Protein AF-0000000067841604 (afdb_homodimer)

pLDDT: mean 86.11, std 20.49, range [29.8, 98.75]

Sequence (144 aa):
MSRDAKDTVYCSIQMPIARGRELLELIAKLRASGAHPSLESVFKEAEGELEMSIEFVEQMLAGEGGLGRKPHMSRDAKDTVYCSIQMPIARGRELLELIAKLRASGAHPSLESVFKEAEGELEMSIEFVEQMLAGEGGLGRKPH

Organism: Pseudomonas putida (strain ATCC 47054 / DSM 6125 / CFBP 8728 / NCIMB 11950 / KT2440) (NCBI:txid160488)

Solvent-accessible surface area (backbone atoms only — not comparable to full-atom values): 8003 Å² total; per-residue (Å²): 131,76,82,56,77,61,41,45,20,49,38,73,46,77,37,50,45,73,50,41,54,51,51,42,54,50,44,50,50,51,52,73,64,56,80,49,68,87,44,42,66,58,38,53,51,47,43,53,36,36,52,53,28,44,52,52,25,50,50,53,54,42,52,67,56,52,69,68,57,72,73,122,131,74,81,56,76,59,42,45,20,50,37,74,46,77,37,48,45,74,51,41,54,53,50,44,53,51,43,52,50,51,50,73,64,54,81,49,68,86,44,41,67,57,40,52,51,46,44,54,36,36,53,54,29,45,51,52,28,50,49,52,53,41,51,68,55,53,70,69,57,72,73,122

Secondary structure (DSSP, 8-state):
----GGGEEEEEEEEEHHHHHHHHHHHHHHHHHTS-GGGHHHHHHHHHHHHHHHHHHHHHHHHHHHTT----/----GGGEEEEEEEEEHHHHHHHHHHHHHHHHHTS-GGGHHHHHHHHHHHHHHHHHHHHHHHHHHHTT----

Radius of gyration: 18.76 Å; Cα contacts (8 Å, |Δi|>4): 154; chains: 2; bounding box: 33×74×40 Å

Nearest PDB structures (foldseek):
  7uq2-assembly1_A  TM=8.889E-01  e=8.041E+00  Tequatrovirus
  7q21-assembly1_k  TM=4.569E-01  e=9.174E+00  Corynebacterium glutamicum ATCC 13032
  7uq2-assembly1_A  TM=8.889E-01  e=8.041E+00  Tequatrovirus
  7q21-assembly1_k  TM=4.573E-01  e=9.174E+00  Corynebacterium glutamicum ATCC 13032

Structure (mmCIF, N/CA/C/O backbone):
data_AF-0000000067841604-model_v1
#
loop_
_entity.id
_entity.type
_entity.pdbx_description
1 polymer 'Uncharacterized protein'
#
loop_
_atom_site.group_PDB
_atom_site.id
_atom_site.type_symbol
_atom_site.label_atom_id
_atom_site.label_alt_id
_atom_site.label_comp_id
_atom_site.label_asym_id
_atom_site.label_entity_id
_atom_site.label_seq_id
_atom_site.pdbx_PDB_ins_code
_atom_site.Cartn_x
_atom_site.Cartn_y
_atom_site.Cartn_z
_atom_site.occupancy
_atom_site.B_iso_or_equiv
_atom_site.auth_seq_id
_atom_site.auth_comp_id
_atom_site.auth_asym_id
_atom_site.auth_atom_id
_atom_site.pdbx_PDB_model_num
ATOM 1 N N . MET A 1 1 ? 11.789 -13.438 -17.656 1 30.64 1 MET A N 1
ATOM 2 C CA . MET A 1 1 ? 10.492 -13.789 -17.094 1 30.64 1 MET A CA 1
ATOM 3 C C . MET A 1 1 ? 9.516 -12.625 -17.219 1 30.64 1 MET A C 1
ATOM 5 O O . MET A 1 1 ? 9.719 -11.57 -16.594 1 30.64 1 MET A O 1
ATOM 9 N N . SER A 1 2 ? 8.945 -12.445 -18.266 1 36.28 2 SER A N 1
ATOM 10 C CA . SE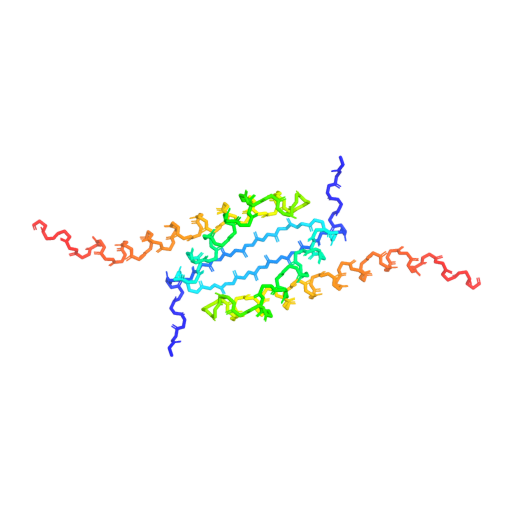R A 1 2 ? 8.031 -11.398 -18.703 1 36.28 2 SER A CA 1
ATOM 11 C C . SER A 1 2 ? 6.895 -11.203 -17.703 1 36.28 2 SER A C 1
ATOM 13 O O . SER A 1 2 ? 6.297 -12.172 -17.234 1 36.28 2 SER A O 1
ATOM 15 N N . ARG A 1 3 ? 7.004 -10.305 -16.719 1 47.38 3 ARG A N 1
ATOM 16 C CA . ARG A 1 3 ? 5.895 -10.062 -15.812 1 47.38 3 ARG A CA 1
ATOM 17 C C . ARG A 1 3 ? 4.555 -10.172 -16.531 1 47.38 3 ARG A C 1
ATOM 19 O O . ARG A 1 3 ? 4.258 -9.391 -17.438 1 47.38 3 ARG A O 1
ATOM 26 N N . ASP A 1 4 ? 4.117 -11.375 -16.828 1 58.06 4 ASP A N 1
ATOM 27 C CA . ASP A 1 4 ? 2.869 -11.57 -17.547 1 58.06 4 ASP A CA 1
ATOM 28 C C . ASP A 1 4 ? 1.723 -10.805 -16.891 1 58.06 4 ASP A C 1
ATOM 30 O O . ASP A 1 4 ? 1.502 -10.93 -15.688 1 58.06 4 ASP A O 1
ATOM 34 N N . ALA A 1 5 ? 1.331 -9.656 -17.5 1 62.84 5 ALA A N 1
ATOM 35 C CA . ALA A 1 5 ? 0.251 -8.742 -17.141 1 62.84 5 ALA A CA 1
ATOM 36 C C . ALA A 1 5 ? -0.947 -9.5 -16.578 1 62.84 5 ALA A C 1
ATOM 38 O O . ALA A 1 5 ? -1.743 -8.945 -15.82 1 62.84 5 ALA A O 1
ATOM 39 N N . LYS A 1 6 ? -0.893 -10.836 -16.781 1 78 6 LYS A N 1
ATOM 40 C CA . LYS A 1 6 ? -2.125 -11.547 -16.438 1 78 6 LYS A CA 1
ATOM 41 C C . LYS A 1 6 ? -2.191 -11.859 -14.953 1 78 6 LYS A C 1
ATOM 43 O O . LYS A 1 6 ? -3.279 -11.992 -14.391 1 78 6 LYS A O 1
ATOM 48 N N . ASP A 1 7 ? -1.037 -11.789 -14.266 1 91.06 7 ASP A N 1
ATOM 49 C CA . ASP A 1 7 ? -1.056 -12.148 -12.852 1 91.06 7 ASP A CA 1
ATOM 50 C C . ASP A 1 7 ? -0.677 -10.953 -11.984 1 91.06 7 ASP A C 1
ATOM 52 O O . ASP A 1 7 ? -0.214 -11.125 -10.852 1 91.06 7 ASP A O 1
ATOM 56 N N . THR A 1 8 ? -0.911 -9.828 -12.617 1 94.88 8 THR A N 1
ATOM 57 C CA . THR A 1 8 ? -0.467 -8.625 -11.922 1 94.88 8 THR A CA 1
ATOM 58 C C . THR A 1 8 ? -1.603 -8.031 -11.086 1 94.88 8 THR A C 1
ATOM 60 O O . THR A 1 8 ? -2.703 -7.816 -11.602 1 94.88 8 THR A O 1
ATOM 63 N N . VAL A 1 9 ? -1.257 -7.75 -9.828 1 96.44 9 VAL A N 1
ATOM 64 C CA . VAL A 1 9 ? -2.162 -7.098 -8.891 1 96.44 9 VAL A CA 1
ATOM 65 C C . VAL A 1 9 ? -1.757 -5.637 -8.703 1 96.44 9 VAL A C 1
ATOM 67 O O . VAL A 1 9 ? -0.57 -5.324 -8.586 1 96.44 9 VAL A O 1
ATOM 70 N N . TYR A 1 10 ? -2.777 -4.793 -8.734 1 95.5 10 TYR A N 1
ATOM 71 C CA . TYR A 1 10 ? -2.557 -3.361 -8.555 1 95.5 10 TYR A CA 1
ATOM 72 C C . TYR A 1 10 ? -3.189 -2.865 -7.262 1 95.5 10 TYR A C 1
ATOM 74 O O . TYR A 1 10 ? -4.281 -3.303 -6.891 1 95.5 10 TYR A O 1
ATOM 82 N N . CYS A 1 11 ? -2.455 -2.047 -6.555 1 97.19 11 CYS A N 1
ATOM 83 C CA . CYS A 1 11 ? -2.977 -1.366 -5.375 1 97.19 11 CYS A CA 1
ATOM 84 C C . CYS A 1 11 ? -2.688 0.129 -5.434 1 97.19 11 CYS A C 1
ATOM 86 O O . CYS A 1 11 ? -1.525 0.54 -5.461 1 97.19 11 CYS A O 1
ATOM 88 N N . SER A 1 12 ? -3.764 0.918 -5.551 1 96.75 12 SER A N 1
ATOM 89 C CA . SER A 1 12 ? -3.668 2.373 -5.578 1 96.75 12 SER A CA 1
ATOM 90 C C . SER A 1 12 ? -4.445 3 -4.426 1 96.75 12 SER A C 1
ATOM 92 O O . SER A 1 12 ? -5.66 2.828 -4.324 1 96.75 12 SER A O 1
ATOM 94 N N . ILE A 1 13 ? -3.699 3.713 -3.525 1 96.88 13 ILE A N 1
ATOM 95 C CA . ILE A 1 13 ? -4.355 4.336 -2.381 1 96.88 13 ILE A CA 1
ATOM 96 C C .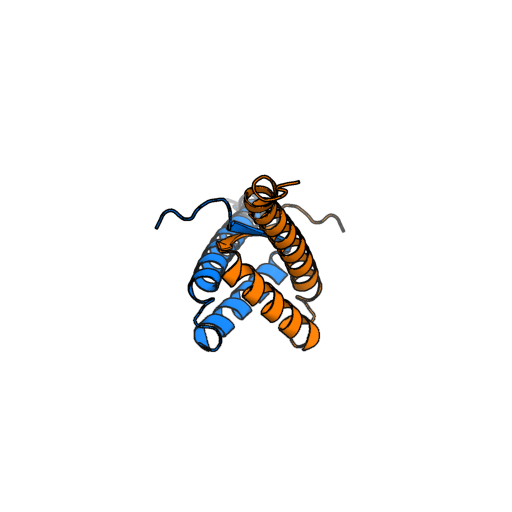 ILE A 1 13 ? -3.988 5.816 -2.322 1 96.88 13 ILE A C 1
ATOM 98 O O . ILE A 1 13 ? -2.938 6.223 -2.822 1 96.88 13 ILE A O 1
ATOM 102 N N . GLN A 1 14 ? -4.992 6.52 -1.831 1 95.44 14 GLN A N 1
ATOM 103 C CA . GLN A 1 14 ? -4.785 7.938 -1.564 1 95.44 14 GLN A CA 1
ATOM 104 C C . GLN A 1 14 ? -5.035 8.266 -0.094 1 95.44 14 GLN A C 1
ATOM 106 O O . GLN A 1 14 ? -5.934 7.695 0.529 1 95.44 14 GLN A O 1
ATOM 111 N N . MET A 1 15 ? -4.133 9.188 0.398 1 96.44 15 MET A N 1
ATOM 112 C CA . MET A 1 15 ? -4.25 9.531 1.812 1 96.44 15 MET A CA 1
ATOM 113 C C . MET A 1 15 ? -3.652 10.906 2.086 1 96.44 15 MET A C 1
ATOM 115 O O . MET A 1 15 ? -2.82 11.391 1.317 1 96.44 15 MET A O 1
ATOM 119 N N . PRO A 1 16 ? -4.195 11.57 3.209 1 95.5 16 PRO A N 1
ATOM 120 C CA . PRO A 1 16 ? -3.533 12.812 3.592 1 95.5 16 PRO A CA 1
ATOM 121 C C . PRO A 1 16 ? -2.051 12.625 3.904 1 95.5 16 PRO A C 1
ATOM 123 O O . PRO A 1 16 ? -1.632 11.531 4.285 1 95.5 16 PRO A O 1
ATOM 126 N N . ILE A 1 17 ? -1.251 13.688 3.789 1 96.69 17 ILE A N 1
ATOM 127 C CA . ILE A 1 17 ? 0.202 13.633 3.906 1 96.69 17 ILE A CA 1
ATOM 128 C C . ILE A 1 17 ? 0.588 13.117 5.293 1 96.69 17 ILE A C 1
ATOM 130 O O . ILE A 1 17 ? 1.583 12.406 5.441 1 96.69 17 ILE A O 1
ATOM 134 N N . ALA A 1 18 ? -0.171 13.438 6.328 1 95.69 18 ALA A N 1
ATOM 135 C CA . ALA A 1 18 ? 0.131 12.953 7.672 1 95.69 18 ALA A CA 1
ATOM 136 C C . ALA A 1 18 ? 0.092 11.43 7.727 1 95.69 18 ALA A C 1
ATOM 138 O O . ALA A 1 18 ? 0.983 10.797 8.305 1 95.69 18 ALA A O 1
ATOM 139 N N . ARG A 1 19 ? -0.852 10.875 7.105 1 97.44 19 ARG A N 1
ATOM 140 C CA . ARG A 1 19 ? -0.99 9.43 7.066 1 97.44 19 ARG A CA 1
ATOM 141 C C . ARG A 1 19 ? 0.064 8.797 6.16 1 97.44 19 ARG A C 1
ATOM 143 O O . ARG A 1 19 ? 0.55 7.699 6.434 1 97.44 19 ARG A O 1
ATOM 150 N N . GLY A 1 20 ? 0.346 9.469 5.047 1 98.25 20 GLY A N 1
ATOM 151 C CA . GLY A 1 20 ? 1.396 9 4.16 1 98.25 20 GLY A CA 1
ATOM 152 C C . GLY A 1 20 ? 2.742 8.867 4.844 1 98.25 20 GLY A C 1
ATOM 153 O O . GLY A 1 20 ? 3.455 7.879 4.645 1 98.25 20 GLY A O 1
ATOM 154 N N . ARG A 1 21 ? 3.047 9.844 5.711 1 98.12 21 ARG A N 1
ATOM 155 C CA . ARG A 1 21 ? 4.301 9.812 6.457 1 98.12 21 ARG A CA 1
ATOM 156 C C . ARG A 1 21 ? 4.324 8.641 7.438 1 98.12 21 ARG A C 1
ATOM 158 O O . ARG A 1 21 ? 5.348 7.969 7.586 1 98.12 21 ARG A O 1
ATOM 165 N N . GLU A 1 22 ? 3.279 8.461 8.086 1 98.25 22 GLU A N 1
ATOM 166 C CA . GLU A 1 22 ? 3.188 7.34 9.016 1 98.25 22 GLU A CA 1
ATOM 167 C C . GLU A 1 22 ? 3.32 6.004 8.289 1 98.25 22 GLU A C 1
ATOM 169 O O . GLU A 1 22 ? 4.016 5.102 8.766 1 98.25 22 GLU A O 1
ATOM 174 N N . LEU A 1 23 ? 2.588 5.867 7.176 1 98.62 23 LEU A N 1
ATOM 175 C CA . LEU A 1 23 ? 2.67 4.637 6.402 1 98.62 23 LEU A CA 1
ATOM 176 C C . LEU A 1 23 ? 4.098 4.383 5.926 1 98.62 23 LEU A C 1
ATOM 178 O O . LEU A 1 23 ? 4.574 3.248 5.953 1 98.62 23 LEU A O 1
ATOM 182 N N . LEU A 1 24 ? 4.773 5.418 5.48 1 98.75 24 LEU A N 1
ATOM 183 C CA . LEU A 1 24 ? 6.156 5.289 5.039 1 98.75 24 LEU A CA 1
ATOM 184 C C . LEU A 1 24 ? 7.035 4.73 6.156 1 98.75 24 LEU A C 1
ATOM 186 O O . LEU A 1 24 ? 7.844 3.828 5.926 1 98.75 24 LEU A O 1
ATOM 190 N N . GLU A 1 25 ? 6.887 5.227 7.359 1 98.44 25 GLU A N 1
ATOM 191 C CA . GLU A 1 25 ? 7.656 4.738 8.5 1 98.44 25 GLU A CA 1
ATOM 192 C C . GLU A 1 25 ? 7.34 3.273 8.789 1 98.44 25 GLU A C 1
ATOM 194 O O . GLU A 1 25 ? 8.234 2.486 9.094 1 98.44 25 GLU A O 1
ATOM 199 N N . LEU A 1 26 ? 6.09 2.953 8.75 1 98.56 26 LEU A N 1
ATOM 200 C CA . LEU A 1 26 ? 5.68 1.578 9.008 1 98.56 26 LEU A CA 1
ATOM 201 C C . LEU A 1 26 ? 6.281 0.625 7.984 1 98.56 26 LEU A C 1
ATOM 203 O O . LEU A 1 26 ? 6.805 -0.432 8.344 1 98.56 26 LEU A O 1
ATOM 207 N N . ILE A 1 27 ? 6.223 0.993 6.746 1 98.69 27 ILE A N 1
ATOM 208 C CA . ILE A 1 27 ? 6.746 0.148 5.676 1 98.69 27 ILE A CA 1
ATOM 209 C C . ILE A 1 27 ? 8.25 -0.04 5.855 1 98.69 27 ILE A C 1
ATOM 211 O O . ILE A 1 27 ? 8.766 -1.144 5.676 1 98.69 27 ILE A O 1
ATOM 215 N N . ALA A 1 28 ? 8.906 1.005 6.215 1 98.31 28 ALA A N 1
ATOM 216 C CA . ALA A 1 28 ? 10.344 0.917 6.449 1 98.31 28 ALA A CA 1
ATOM 217 C C . ALA A 1 28 ? 10.656 -0.052 7.586 1 98.31 28 ALA A C 1
ATOM 219 O O . ALA A 1 28 ? 11.594 -0.844 7.492 1 98.31 28 ALA A O 1
ATOM 220 N N . LYS A 1 29 ? 9.891 -0.005 8.648 1 98.31 29 LYS A N 1
ATOM 221 C CA . LYS A 1 29 ? 10.078 -0.908 9.781 1 98.31 29 LYS A CA 1
ATOM 222 C C . LYS A 1 29 ? 9.797 -2.355 9.383 1 98.31 29 LYS A C 1
ATOM 224 O O . LYS A 1 29 ? 10.523 -3.266 9.789 1 98.31 29 LYS A O 1
ATOM 229 N N . LEU A 1 30 ? 8.75 -2.521 8.625 1 98.31 30 LEU A N 1
ATOM 230 C CA . LEU A 1 30 ? 8.414 -3.863 8.156 1 98.31 30 LEU A CA 1
ATOM 231 C C . LEU A 1 30 ? 9.539 -4.434 7.293 1 98.31 30 LEU A C 1
ATOM 233 O O . LEU A 1 30 ? 9.922 -5.594 7.461 1 98.31 30 LEU A O 1
ATOM 237 N N . ARG A 1 31 ? 10.047 -3.604 6.469 1 97.88 31 ARG A N 1
ATOM 238 C CA . ARG A 1 31 ? 11.141 -4.027 5.602 1 97.88 31 ARG A CA 1
ATOM 239 C C . ARG A 1 31 ? 12.383 -4.359 6.418 1 97.88 31 ARG A C 1
ATOM 241 O O . ARG A 1 31 ? 13.031 -5.387 6.191 1 97.88 31 ARG A O 1
ATOM 248 N N . ALA A 1 32 ? 12.719 -3.564 7.375 1 97.75 32 ALA A N 1
ATOM 249 C CA . ALA A 1 32 ? 13.914 -3.719 8.211 1 97.75 32 ALA A CA 1
ATOM 250 C C . ALA A 1 32 ? 13.812 -4.965 9.086 1 97.75 32 ALA A C 1
ATOM 252 O O . ALA A 1 32 ? 14.828 -5.57 9.43 1 97.75 32 ALA A O 1
ATOM 253 N N . SER A 1 33 ? 12.594 -5.344 9.406 1 97.62 33 SER A N 1
ATOM 254 C CA . SER A 1 33 ? 12.383 -6.488 10.289 1 97.62 33 SER A CA 1
ATOM 255 C C . SER A 1 33 ? 12.758 -7.797 9.586 1 97.62 33 SER A C 1
ATOM 257 O O . SER A 1 33 ? 13.047 -8.797 10.25 1 97.62 33 SER A O 1
ATOM 259 N N . GLY A 1 34 ? 12.609 -7.832 8.32 1 96.88 34 GLY A N 1
ATOM 260 C CA . GLY A 1 34 ? 12.922 -9.031 7.559 1 96.88 34 GLY A CA 1
ATOM 261 C C . GLY A 1 34 ? 11.883 -10.133 7.73 1 96.88 34 GLY A C 1
ATOM 262 O O . GLY A 1 34 ? 12.078 -11.258 7.266 1 96.88 34 GLY A O 1
ATOM 263 N N . ALA A 1 35 ? 10.797 -9.867 8.367 1 96.44 35 ALA 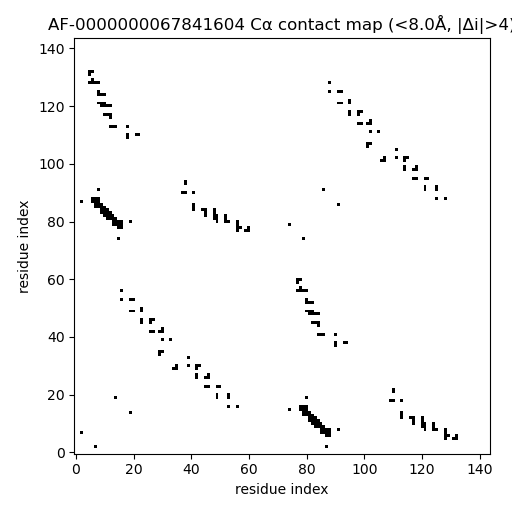A N 1
ATOM 264 C CA . ALA A 1 35 ? 9.789 -10.859 8.703 1 96.44 35 ALA A CA 1
ATOM 265 C C . ALA A 1 35 ? 9.039 -11.32 7.457 1 96.44 35 ALA A C 1
ATOM 267 O O . ALA A 1 35 ? 8.398 -12.375 7.465 1 96.44 35 ALA A O 1
ATOM 268 N N . HIS A 1 36 ? 9.07 -10.516 6.43 1 97.12 36 HIS A N 1
ATOM 269 C CA . HIS A 1 36 ? 8.383 -10.836 5.184 1 97.12 36 HIS A CA 1
ATOM 270 C C . HIS A 1 36 ? 9.32 -10.711 3.988 1 97.12 36 HIS A C 1
ATOM 272 O O . HIS A 1 36 ? 9.148 -9.82 3.15 1 97.12 36 HIS A O 1
ATOM 278 N N . PRO A 1 37 ? 10.203 -11.672 3.758 1 96.88 37 PRO A N 1
ATOM 279 C CA . PRO A 1 37 ? 11.203 -11.555 2.693 1 96.88 37 PRO A CA 1
ATOM 280 C C . PRO A 1 37 ? 10.578 -11.531 1.299 1 96.88 37 PRO A C 1
ATOM 282 O O . PRO A 1 37 ? 11.109 -10.891 0.39 1 96.88 37 PRO A O 1
ATOM 285 N N . SER A 1 38 ? 9.453 -12.242 1.141 1 96.62 38 SER A N 1
ATOM 286 C CA . SER A 1 38 ? 8.797 -12.289 -0.161 1 96.62 38 SER A CA 1
ATOM 287 C C . SER A 1 38 ? 8.227 -10.93 -0.545 1 96.62 38 SER A C 1
ATOM 289 O O . SER A 1 38 ? 7.941 -10.68 -1.719 1 96.62 38 SER A O 1
ATOM 291 N N . LEU A 1 39 ? 8.062 -10.039 0.425 1 98.06 39 LEU A N 1
ATOM 292 C CA . LEU A 1 39 ? 7.445 -8.742 0.177 1 98.06 39 LEU A CA 1
ATOM 293 C C . LEU A 1 39 ? 8.5 -7.641 0.144 1 98.06 39 LEU A C 1
ATOM 295 O O . LEU A 1 39 ? 8.164 -6.457 0.06 1 98.06 39 LEU A O 1
ATOM 299 N N . GLU A 1 40 ? 9.75 -8 0.191 1 97.19 40 GLU A N 1
ATOM 300 C CA . GLU A 1 40 ? 10.812 -7.008 0.245 1 97.19 40 GLU A CA 1
ATOM 301 C C . GLU A 1 40 ? 10.727 -6.039 -0.93 1 97.19 40 GLU A C 1
ATOM 303 O O . GLU A 1 40 ? 10.812 -4.82 -0.747 1 97.19 40 GLU A O 1
ATOM 308 N N . SER A 1 41 ? 10.578 -6.598 -2.094 1 96.69 41 SER A N 1
ATOM 309 C CA . SER A 1 41 ? 10.523 -5.746 -3.277 1 96.69 41 SER A CA 1
ATOM 310 C C . SER A 1 41 ? 9.289 -4.852 -3.256 1 96.69 41 SER A C 1
ATOM 312 O O . SER A 1 41 ? 9.328 -3.711 -3.719 1 96.69 41 SER A O 1
ATOM 314 N N . VAL A 1 42 ? 8.156 -5.332 -2.793 1 97.81 42 VAL A N 1
ATOM 315 C CA . VAL A 1 42 ? 6.918 -4.566 -2.68 1 97.81 42 VAL A CA 1
ATOM 316 C C . VAL A 1 42 ? 7.121 -3.402 -1.711 1 97.81 42 VAL A C 1
ATOM 318 O O . VAL A 1 42 ? 6.723 -2.27 -2 1 97.81 42 VAL A O 1
ATOM 321 N N . PHE A 1 43 ? 7.758 -3.654 -0.567 1 98.5 43 PHE A N 1
ATOM 322 C CA . PHE A 1 43 ? 8.039 -2.607 0.407 1 98.5 43 PHE A CA 1
ATOM 323 C C . PHE A 1 43 ? 8.938 -1.531 -0.199 1 98.5 43 PHE A C 1
ATOM 325 O O . PHE A 1 43 ? 8.688 -0.337 -0.017 1 98.5 43 PHE A O 1
ATOM 332 N N . LYS A 1 44 ? 9.977 -1.996 -0.87 1 97.88 44 LYS A N 1
ATOM 333 C CA . LYS A 1 44 ? 10.898 -1.044 -1.484 1 97.88 44 LYS A CA 1
ATOM 334 C C . LYS A 1 44 ? 10.172 -0.138 -2.475 1 97.88 44 LYS A C 1
ATOM 336 O O . LYS A 1 44 ? 10.391 1.075 -2.488 1 97.88 44 LYS A O 1
ATOM 341 N N . GLU A 1 45 ? 9.367 -0.737 -3.295 1 97.88 45 GLU A N 1
ATOM 342 C CA . GLU A 1 45 ? 8.602 0.036 -4.27 1 97.88 45 GLU A CA 1
ATOM 343 C C . GLU A 1 45 ? 7.645 1.004 -3.578 1 97.88 45 GLU A C 1
ATOM 345 O O . GLU A 1 45 ? 7.547 2.17 -3.965 1 97.88 45 GLU A O 1
ATOM 350 N N . ALA A 1 46 ? 6.945 0.515 -2.576 1 98.56 46 ALA A N 1
ATOM 351 C CA . ALA A 1 46 ? 6.012 1.354 -1.828 1 98.56 46 ALA A CA 1
ATOM 352 C C . ALA A 1 46 ? 6.734 2.529 -1.174 1 98.56 46 ALA A C 1
ATOM 354 O O . ALA A 1 46 ? 6.242 3.658 -1.198 1 98.56 46 ALA A O 1
ATOM 355 N N . GLU A 1 47 ? 7.898 2.258 -0.588 1 98.25 47 GLU A N 1
ATOM 356 C CA . GLU A 1 47 ? 8.688 3.324 0.019 1 98.25 47 GLU A CA 1
ATOM 357 C C . GLU A 1 47 ? 9.039 4.402 -1.002 1 98.25 47 GLU A C 1
ATOM 359 O O . GLU A 1 47 ? 8.891 5.598 -0.726 1 98.25 47 GLU A O 1
ATOM 364 N N . GLY A 1 48 ? 9.531 3.943 -2.135 1 97.94 48 GLY A N 1
ATOM 365 C CA . GLY A 1 48 ? 9.867 4.895 -3.18 1 97.94 48 GLY A CA 1
ATOM 366 C C . GLY A 1 48 ? 8.695 5.742 -3.623 1 97.94 48 GLY A C 1
ATOM 367 O O . GLY A 1 48 ? 8.82 6.957 -3.789 1 97.94 48 GLY A O 1
ATOM 368 N N . GLU A 1 49 ? 7.559 5.059 -3.867 1 98.06 49 GLU A N 1
ATOM 369 C CA . GLU A 1 49 ? 6.348 5.758 -4.281 1 98.06 49 GLU A CA 1
ATOM 370 C C . GLU A 1 49 ? 5.914 6.785 -3.238 1 98.06 49 GLU A C 1
ATOM 372 O O . GLU A 1 49 ? 5.59 7.922 -3.576 1 98.06 49 GLU A O 1
ATOM 377 N N . LEU A 1 50 ? 5.891 6.402 -1.975 1 98.38 50 LEU A N 1
ATOM 378 C CA . LEU A 1 50 ? 5.453 7.285 -0.898 1 98.38 50 LEU A CA 1
ATOM 379 C C . LEU A 1 50 ? 6.414 8.461 -0.732 1 98.38 50 LEU A C 1
ATOM 381 O O . LEU A 1 50 ? 5.984 9.602 -0.573 1 98.38 50 LEU A O 1
ATOM 385 N N . GLU A 1 51 ? 7.672 8.195 -0.749 1 98.19 51 GLU A N 1
ATOM 386 C CA . GLU A 1 51 ? 8.656 9.266 -0.625 1 98.19 51 GLU A CA 1
ATOM 387 C C . GLU A 1 51 ? 8.477 10.305 -1.723 1 98.19 51 GLU A C 1
ATOM 389 O O . GLU A 1 51 ? 8.484 11.508 -1.449 1 98.19 51 GLU A O 1
ATOM 394 N N . MET A 1 52 ? 8.383 9.828 -2.945 1 97.44 52 MET A N 1
ATOM 395 C CA . MET A 1 52 ? 8.219 10.742 -4.074 1 97.44 52 MET A CA 1
ATOM 396 C C . MET A 1 52 ? 6.93 11.547 -3.936 1 97.44 52 MET A C 1
ATOM 398 O O . MET A 1 52 ? 6.926 12.758 -4.148 1 97.44 52 MET A O 1
ATOM 402 N N . SER A 1 53 ? 5.832 10.898 -3.6 1 97.38 53 SER A N 1
ATOM 403 C CA . SER A 1 53 ? 4.543 11.57 -3.471 1 97.38 53 SER A CA 1
ATOM 404 C C . SER A 1 53 ? 4.562 12.586 -2.332 1 97.38 53 SER A C 1
ATOM 406 O O . SER A 1 53 ? 4.043 13.695 -2.473 1 97.38 53 SER A O 1
ATOM 408 N N . ILE A 1 54 ? 5.117 12.25 -1.221 1 97 54 ILE A N 1
ATOM 409 C CA . ILE A 1 54 ? 5.227 13.141 -0.07 1 97 54 ILE A CA 1
ATOM 410 C C . ILE A 1 54 ? 6.074 14.359 -0.437 1 97 54 ILE A C 1
ATOM 412 O O . ILE A 1 54 ? 5.707 15.492 -0.129 1 97 54 ILE A O 1
ATOM 416 N N . GLU A 1 55 ? 7.172 14.164 -1.062 1 95.62 55 GLU A N 1
ATOM 417 C CA . GLU A 1 55 ? 8.016 15.266 -1.499 1 95.62 55 GLU A CA 1
ATOM 418 C C . GLU A 1 55 ? 7.25 16.234 -2.398 1 95.62 55 GLU A C 1
ATOM 420 O O . GLU A 1 55 ? 7.375 17.453 -2.264 1 95.62 55 GLU A O 1
ATOM 425 N N . PHE A 1 56 ? 6.539 15.672 -3.367 1 95.5 56 PHE A N 1
ATOM 426 C CA . PHE A 1 56 ? 5.738 16.484 -4.281 1 95.5 56 PHE A CA 1
ATOM 42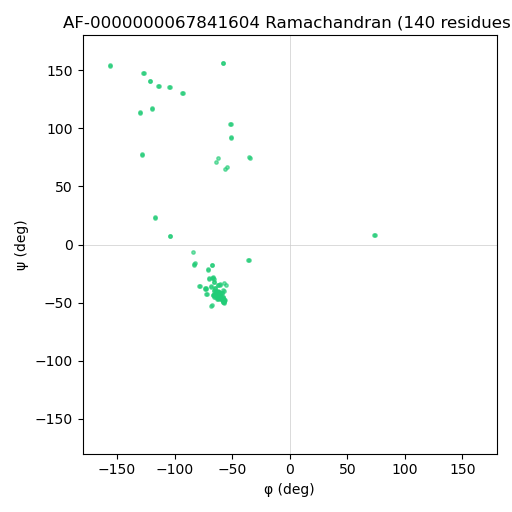7 C C . PHE A 1 56 ? 4.738 17.328 -3.51 1 95.5 56 PHE A C 1
ATOM 429 O O . PHE A 1 56 ? 4.629 18.531 -3.748 1 95.5 56 PHE A O 1
ATOM 436 N N . VAL A 1 57 ? 4.008 16.719 -2.605 1 95.12 57 VAL A N 1
ATOM 437 C CA . VAL A 1 57 ? 2.994 17.391 -1.806 1 95.12 57 VAL A CA 1
ATOM 438 C C . VAL A 1 57 ? 3.648 18.484 -0.968 1 95.12 57 VAL A C 1
ATOM 440 O O . VAL A 1 57 ? 3.121 19.594 -0.863 1 95.12 57 VAL A O 1
ATOM 443 N N . GLU A 1 58 ? 4.77 18.188 -0.392 1 93.5 58 GLU A N 1
ATOM 444 C CA . GLU A 1 58 ? 5.477 19.172 0.425 1 93.5 58 GLU A CA 1
ATOM 445 C C . GLU A 1 58 ? 5.895 20.375 -0.405 1 93.5 58 GLU A C 1
ATOM 447 O O . GLU A 1 58 ? 5.824 21.516 0.066 1 93.5 58 GLU A O 1
ATOM 452 N N . GLN A 1 59 ? 6.32 20.141 -1.578 1 91.62 59 GLN A N 1
ATOM 453 C CA . GLN A 1 59 ? 6.691 21.219 -2.479 1 91.62 59 GLN A CA 1
ATOM 454 C C . GLN A 1 59 ? 5.484 22.078 -2.826 1 91.62 59 GLN A C 1
ATOM 456 O O . GLN A 1 59 ? 5.582 23.312 -2.865 1 91.62 59 GLN A O 1
ATOM 461 N N . MET A 1 60 ? 4.379 21.406 -3.031 1 89.81 60 MET A N 1
ATOM 462 C CA . MET A 1 60 ? 3.146 22.109 -3.359 1 89.81 60 MET A CA 1
ATOM 463 C C . MET A 1 60 ? 2.686 22.969 -2.184 1 89.81 60 MET A C 1
ATOM 465 O O . MET A 1 60 ? 2.217 24.094 -2.377 1 89.81 60 MET A O 1
ATOM 469 N N . LEU A 1 61 ? 2.846 22.438 -1.045 1 87 61 LEU A N 1
ATOM 470 C CA . LEU A 1 61 ? 2.402 23.141 0.162 1 87 61 LEU A CA 1
ATOM 471 C C . LEU A 1 61 ? 3.336 24.297 0.5 1 87 61 LEU A C 1
ATOM 473 O O . LEU A 1 61 ? 2.9 25.312 1.049 1 87 61 LEU A O 1
ATOM 477 N N . ALA A 1 62 ? 4.613 24.062 0.27 1 83.94 62 ALA A N 1
ATOM 478 C CA . ALA A 1 62 ? 5.594 25.109 0.498 1 83.94 62 ALA A CA 1
ATOM 479 C C . ALA A 1 62 ? 5.418 26.25 -0.507 1 83.94 62 ALA A C 1
ATOM 481 O O . ALA A 1 62 ? 5.637 27.422 -0.179 1 83.94 62 ALA A O 1
ATOM 482 N N . GLY A 1 63 ? 5.387 25.844 -1.827 1 72.69 63 GLY A N 1
ATOM 483 C CA . GLY A 1 63 ? 5.207 26.891 -2.818 1 72.69 63 GLY A CA 1
ATOM 484 C C . GLY A 1 63 ? 3.947 27.703 -2.602 1 72.69 63 GLY A C 1
ATOM 485 O O . GLY A 1 63 ? 3.895 28.891 -2.967 1 72.69 63 GLY A O 1
ATOM 486 N N . GLU A 1 64 ? 2.928 27.047 -2.107 1 59.59 64 GLU A N 1
ATOM 487 C CA . GLU A 1 64 ? 1.816 27.922 -1.76 1 59.59 64 GLU A CA 1
ATOM 488 C C . GLU A 1 64 ? 2.217 28.922 -0.672 1 59.59 64 GLU A C 1
ATOM 490 O O . GLU A 1 64 ? 1.675 30.016 -0.604 1 59.59 64 GLU A O 1
ATOM 495 N N . GLY A 1 65 ? 3.105 28.5 0.292 1 51.62 65 GLY A N 1
ATOM 496 C CA . GLY A 1 65 ? 3.607 29.438 1.273 1 51.62 65 GLY A CA 1
ATOM 497 C C . GLY A 1 65 ? 4.703 30.344 0.73 1 51.62 65 GLY A C 1
ATOM 498 O O . GLY A 1 65 ? 5.125 31.281 1.398 1 51.62 65 GLY A O 1
ATOM 499 N N . GLY A 1 66 ? 5.527 29.812 -0.139 1 48.75 66 GLY A N 1
ATOM 500 C CA . GLY A 1 66 ? 6.707 30.547 -0.561 1 48.75 66 GLY A CA 1
ATOM 501 C C . GLY A 1 66 ? 6.379 31.766 -1.397 1 48.75 66 GLY A C 1
ATOM 502 O O . GLY A 1 66 ? 7.258 32.594 -1.695 1 48.75 66 GLY A O 1
ATOM 503 N N . LEU A 1 67 ? 5.387 31.625 -2.199 1 49.31 67 LEU A N 1
ATOM 504 C CA . LEU A 1 67 ? 5.27 32.812 -3.031 1 49.31 67 LEU A CA 1
ATOM 505 C C . LEU A 1 67 ? 4.875 34.031 -2.191 1 49.31 67 LEU A C 1
ATOM 507 O O . LEU A 1 67 ? 4.781 35.125 -2.709 1 49.31 67 LEU A O 1
ATOM 511 N N . GLY A 1 68 ? 4.148 33.844 -1.093 1 42.53 68 GLY A N 1
ATOM 512 C CA . GLY A 1 68 ? 3.773 35.125 -0.503 1 42.53 68 GLY A CA 1
ATOM 513 C C . GLY A 1 68 ? 4.938 35.844 0.158 1 42.53 68 GLY A C 1
ATOM 514 O O . GLY A 1 68 ? 4.836 37.031 0.486 1 42.53 68 GLY A O 1
ATOM 515 N N . ARG A 1 69 ? 5.867 35.031 0.968 1 44.06 69 ARG A N 1
ATOM 516 C CA . ARG A 1 69 ? 6.574 35.906 1.91 1 44.06 69 ARG A CA 1
ATOM 517 C C . ARG A 1 69 ? 7.777 36.562 1.247 1 44.06 69 ARG A C 1
ATOM 519 O O . ARG A 1 69 ? 8.602 37.188 1.923 1 44.06 69 ARG A O 1
ATOM 526 N N . LYS A 1 70 ? 8.203 36.312 0.11 1 42.12 70 LYS A N 1
ATOM 527 C CA . LYS A 1 70 ? 9.414 37.125 0.057 1 42.12 70 LYS A CA 1
ATOM 528 C C . LYS A 1 70 ? 9.078 38.625 0.184 1 42.12 70 LYS A C 1
ATOM 530 O O . LYS A 1 70 ? 8.43 39.188 -0.695 1 42.12 70 LYS A O 1
ATOM 535 N N . PRO A 1 71 ? 8.734 39.062 1.438 1 42.06 71 PRO A N 1
ATOM 536 C CA . PRO A 1 71 ? 8.734 40.531 1.521 1 42.06 71 PRO A CA 1
ATOM 537 C C . PRO A 1 71 ? 10.07 41.156 1.084 1 42.06 71 PRO A C 1
ATOM 539 O O . PRO A 1 71 ? 11.125 40.781 1.612 1 42.06 71 PRO A O 1
ATOM 542 N N . HIS A 1 72 ? 10.555 41.125 -0.176 1 30.25 72 HIS A N 1
ATOM 543 C CA . HIS A 1 72 ? 11.555 42.188 -0.264 1 30.25 72 HIS A CA 1
ATOM 544 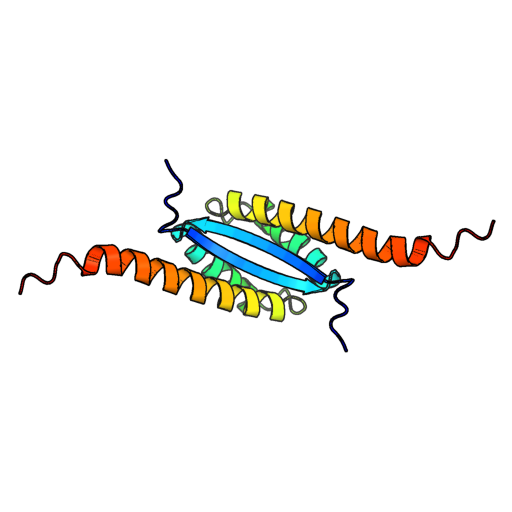C C . HIS A 1 72 ? 10.953 43.531 0.093 1 30.25 72 HIS A C 1
ATOM 546 O O . HIS A 1 72 ? 9.773 43.781 -0.178 1 30.25 72 HIS A O 1
ATOM 552 N N . MET B 1 1 ? -15.008 18.844 5.488 1 31.31 1 MET B N 1
ATOM 553 C CA . MET B 1 1 ? -13.562 19 5.398 1 31.31 1 MET B CA 1
ATOM 554 C C . MET B 1 1 ? -13.039 18.516 4.055 1 31.31 1 MET B C 1
ATOM 556 O O . MET B 1 1 ? -13.133 17.312 3.75 1 31.31 1 MET B O 1
ATOM 560 N N . SER B 1 2 ? -13.086 19.25 3.1 1 36.84 2 SER B N 1
ATOM 561 C CA . SER B 1 2 ? -12.75 19.047 1.696 1 36.84 2 SER B CA 1
ATOM 562 C C . SER B 1 2 ? -11.352 18.453 1.546 1 36.84 2 SER B C 1
ATOM 564 O O . SER B 1 2 ? -10.406 18.891 2.209 1 36.84 2 SER B O 1
ATOM 566 N N . ARG B 1 3 ? -11.195 17.125 1.482 1 47.66 3 ARG B N 1
ATOM 567 C CA . ARG B 1 3 ? -9.875 16.562 1.228 1 47.66 3 ARG B CA 1
ATOM 568 C C . ARG B 1 3 ? -9.07 17.453 0.289 1 47.66 3 ARG B C 1
ATOM 570 O O . ARG B 1 3 ? -9.438 17.625 -0.874 1 47.66 3 ARG B O 1
ATOM 577 N N . ASP B 1 4 ? -8.586 18.562 0.782 1 58.34 4 ASP B N 1
ATOM 578 C CA . ASP B 1 4 ? -7.828 19.469 -0.063 1 58.34 4 ASP B CA 1
ATOM 579 C C . ASP B 1 4 ? -6.707 18.734 -0.802 1 58.34 4 ASP B C 1
ATOM 581 O O . ASP B 1 4 ? -5.906 18.031 -0.185 1 58.34 4 ASP B O 1
ATOM 585 N N . ALA B 1 5 ? -6.926 18.469 -2.123 1 62.97 5 ALA B N 1
ATOM 586 C CA . ALA B 1 5 ? -6.047 17.828 -3.088 1 62.97 5 ALA B CA 1
ATOM 587 C C . ALA B 1 5 ? -4.586 18.203 -2.844 1 62.97 5 ALA B C 1
ATOM 589 O O . ALA B 1 5 ? -3.676 17.469 -3.223 1 62.97 5 ALA B O 1
ATOM 590 N N . LYS B 1 6 ? -4.434 19.266 -1.983 1 78.62 6 LYS B N 1
ATOM 591 C CA . LYS B 1 6 ? -3.07 19.781 -1.912 1 78.62 6 LYS B CA 1
ATOM 592 C C . LYS B 1 6 ? -2.227 18.969 -0.936 1 78.62 6 LYS B C 1
ATOM 594 O O . LYS B 1 6 ? -1.003 18.906 -1.068 1 78.62 6 LYS B O 1
ATOM 599 N N . ASP B 1 7 ? -2.877 18.172 -0.052 1 91.5 7 ASP B N 1
ATOM 600 C CA . ASP B 1 7 ? -2.098 17.422 0.935 1 91.5 7 ASP B CA 1
ATOM 601 C C . ASP B 1 7 ? -2.26 15.922 0.746 1 91.5 7 ASP B C 1
ATOM 603 O O . ASP B 1 7 ? -2.061 15.148 1.685 1 91.5 7 ASP B O 1
ATOM 607 N N . THR B 1 8 ? -2.633 15.656 -0.489 1 95.06 8 THR B N 1
ATOM 608 C CA . THR B 1 8 ? -2.939 14.258 -0.743 1 95.06 8 THR B CA 1
ATOM 609 C C . THR B 1 8 ? -1.709 13.516 -1.262 1 95.06 8 THR B C 1
ATOM 611 O O . THR B 1 8 ? -1.07 13.961 -2.219 1 95.06 8 THR B O 1
ATOM 614 N N . VAL B 1 9 ? -1.456 12.375 -0.62 1 96.5 9 VAL B N 1
ATOM 615 C CA . VAL B 1 9 ? -0.377 11.469 -1.005 1 96.5 9 VAL B CA 1
ATOM 616 C C . VAL B 1 9 ? -0.954 10.258 -1.732 1 96.5 9 VAL B C 1
ATOM 618 O O . VAL B 1 9 ? -1.976 9.703 -1.318 1 96.5 9 VAL B O 1
ATOM 621 N N . TYR B 1 10 ? -0.278 9.914 -2.822 1 95.69 10 TYR B N 1
ATOM 622 C CA . TYR B 1 10 ? -0.693 8.766 -3.621 1 95.69 10 TYR B CA 1
ATOM 623 C C . TYR B 1 10 ? 0.358 7.664 -3.578 1 95.69 10 TYR B C 1
ATOM 625 O O . TYR B 1 10 ? 1.56 7.941 -3.594 1 95.69 10 TYR B O 1
ATOM 633 N N . CYS B 1 11 ? -0.099 6.445 -3.424 1 97.31 11 CYS B N 1
ATOM 634 C CA . CYS B 1 11 ? 0.76 5.27 -3.52 1 97.31 11 CYS B CA 1
ATOM 635 C C . CYS B 1 11 ? 0.157 4.227 -4.453 1 97.31 11 CYS B C 1
ATOM 637 O O . CYS B 1 11 ? -0.929 3.707 -4.191 1 97.31 11 CYS B O 1
ATOM 639 N N . SER B 1 12 ? 0.842 3.994 -5.598 1 96.81 12 SER B N 1
ATOM 640 C CA . SER B 1 12 ? 0.427 3 -6.582 1 96.81 12 SER B CA 1
ATOM 641 C C . SER B 1 12 ? 1.503 1.938 -6.777 1 96.81 12 SER B C 1
ATOM 643 O O . SER B 1 12 ? 2.619 2.246 -7.199 1 96.81 12 SER B O 1
ATOM 645 N N . ILE B 1 13 ? 1.142 0.672 -6.422 1 96.81 13 ILE B N 1
ATOM 646 C CA . ILE B 1 13 ? 2.111 -0.409 -6.566 1 96.81 13 ILE B CA 1
ATOM 647 C C . ILE B 1 13 ? 1.504 -1.54 -7.395 1 96.81 13 ILE B C 1
ATOM 649 O O . ILE B 1 13 ? 0.281 -1.694 -7.441 1 96.81 13 ILE B O 1
ATOM 653 N N . GLN B 1 14 ? 2.436 -2.146 -8.102 1 95.31 14 GLN B N 1
ATOM 654 C CA . GLN B 1 14 ? 2.076 -3.346 -8.852 1 95.31 14 GLN B CA 1
ATOM 655 C C . GLN B 1 14 ? 2.92 -4.539 -8.414 1 95.31 14 GLN B C 1
ATOM 657 O O . GLN B 1 14 ? 4.109 -4.391 -8.117 1 95.31 14 GLN B O 1
ATOM 662 N N . MET B 1 15 ? 2.189 -5.715 -8.359 1 96.31 15 MET B N 1
ATOM 663 C CA . MET B 1 15 ? 2.891 -6.91 -7.906 1 96.31 15 MET B CA 1
ATOM 664 C C . MET B 1 15 ? 2.217 -8.172 -8.438 1 96.31 15 MET B C 1
ATOM 666 O O . MET B 1 15 ? 1.035 -8.148 -8.781 1 96.31 15 MET B O 1
ATOM 670 N N . PRO B 1 16 ? 3.084 -9.281 -8.555 1 95.31 16 PRO B N 1
ATOM 671 C CA . PRO B 1 16 ? 2.434 -10.547 -8.898 1 95.31 16 PRO B CA 1
ATOM 672 C C . PRO B 1 16 ? 1.361 -10.953 -7.895 1 95.31 16 PRO B C 1
ATOM 674 O O . PRO B 1 16 ? 1.425 -10.562 -6.727 1 95.31 16 PRO B O 1
ATOM 677 N N . ILE B 1 17 ? 0.389 -11.773 -8.305 1 96.56 17 ILE B N 1
ATOM 678 C CA . ILE B 1 17 ? -0.777 -12.133 -7.508 1 96.56 17 ILE B CA 1
ATOM 679 C C . ILE B 1 17 ? -0.329 -12.828 -6.223 1 96.56 17 ILE B C 1
ATOM 681 O O . ILE B 1 17 ? -0.949 -12.664 -5.172 1 96.56 17 ILE B O 1
ATOM 685 N N . ALA B 1 18 ? 0.743 -13.617 -6.27 1 95.62 18 ALA B N 1
ATOM 686 C CA . ALA B 1 18 ? 1.238 -14.289 -5.074 1 95.62 18 ALA B CA 1
ATOM 687 C C . ALA B 1 18 ? 1.63 -13.273 -4 1 95.62 18 ALA B C 1
ATOM 689 O O . ALA B 1 18 ? 1.287 -13.438 -2.826 1 95.62 18 ALA B O 1
ATOM 690 N N . ARG B 1 19 ? 2.254 -12.242 -4.391 1 97.38 19 ARG B N 1
ATOM 691 C CA . ARG B 1 19 ? 2.668 -11.195 -3.465 1 97.38 19 ARG B CA 1
ATOM 692 C C . ARG B 1 19 ? 1.474 -10.367 -3.004 1 97.38 19 ARG B C 1
ATOM 694 O O . ARG B 1 19 ? 1.431 -9.914 -1.858 1 97.38 19 ARG B O 1
ATOM 701 N N . GLY B 1 20 ? 0.548 -10.117 -3.941 1 98.19 20 GLY B N 1
ATOM 702 C CA . GLY B 1 20 ? -0.666 -9.398 -3.578 1 98.19 20 GLY B CA 1
ATOM 703 C C . GLY B 1 20 ? -1.453 -10.086 -2.477 1 98.19 20 GLY B C 1
ATOM 704 O O . GLY B 1 20 ? -1.94 -9.422 -1.556 1 98.19 20 GLY B O 1
ATOM 705 N N . ARG B 1 21 ? -1.497 -11.422 -2.553 1 98.12 21 ARG B N 1
ATOM 706 C CA . ARG B 1 21 ? -2.195 -12.195 -1.529 1 98.12 21 ARG B CA 1
ATOM 707 C C . ARG B 1 21 ? -1.492 -12.078 -0.182 1 98.12 21 ARG B C 1
ATOM 709 O O . ARG B 1 21 ? -2.145 -11.953 0.856 1 98.12 21 ARG B O 1
ATOM 716 N N . GLU B 1 22 ? -0.267 -12.172 -0.209 1 98.19 22 GLU B N 1
ATOM 717 C CA . GLU B 1 22 ? 0.505 -12.039 1.023 1 98.19 22 GLU B CA 1
ATOM 718 C C . GLU B 1 22 ? 0.338 -10.648 1.631 1 98.19 22 GLU B C 1
ATOM 720 O O . GLU B 1 22 ? 0.174 -10.516 2.846 1 98.19 22 GLU B O 1
ATOM 725 N N . LEU B 1 23 ? 0.456 -9.625 0.789 1 98.62 23 LEU B N 1
ATOM 726 C CA . LEU B 1 23 ? 0.285 -8.258 1.273 1 98.62 23 LEU B CA 1
ATOM 727 C C . LEU B 1 23 ? -1.101 -8.07 1.881 1 98.62 23 LEU B C 1
ATOM 729 O O . LEU B 1 23 ? -1.244 -7.418 2.918 1 98.62 23 LEU B O 1
ATOM 733 N N . LEU B 1 24 ? -2.104 -8.602 1.256 1 98.75 24 LEU B N 1
ATOM 734 C CA . LEU B 1 24 ? -3.465 -8.508 1.774 1 98.75 24 LEU B CA 1
ATOM 735 C C . LEU B 1 24 ? -3.553 -9.102 3.176 1 98.75 24 LEU B C 1
ATOM 737 O O . LEU B 1 24 ? -4.152 -8.5 4.074 1 98.75 24 LEU B O 1
ATOM 741 N N . GLU B 1 25 ? -2.971 -10.242 3.389 1 98.44 25 GLU B N 1
ATOM 742 C CA . GLU B 1 25 ? -2.967 -10.875 4.703 1 98.44 25 GLU B CA 1
ATOM 743 C C . GLU B 1 25 ? -2.24 -10.008 5.73 1 98.44 25 GLU B C 1
ATOM 745 O O . GLU B 1 25 ? -2.689 -9.883 6.871 1 98.44 25 GLU B O 1
ATOM 750 N N . LEU B 1 26 ? -1.132 -9.492 5.34 1 98.56 26 LEU B N 1
ATOM 751 C CA . LEU B 1 26 ? -0.359 -8.648 6.242 1 98.56 26 LEU B CA 1
ATOM 752 C C . LEU B 1 26 ? -1.155 -7.41 6.648 1 98.56 26 LEU B C 1
ATOM 754 O O . LEU B 1 26 ? -1.202 -7.055 7.824 1 98.56 26 LEU B O 1
ATOM 758 N N . ILE B 1 27 ? -1.77 -6.789 5.703 1 98.69 27 ILE B N 1
ATOM 759 C CA . ILE B 1 27 ? -2.541 -5.578 5.973 1 98.69 27 ILE B CA 1
ATOM 760 C C . ILE B 1 27 ? -3.695 -5.906 6.922 1 98.69 27 ILE B C 1
ATOM 762 O O . ILE B 1 27 ? -3.988 -5.137 7.84 1 98.69 27 ILE B O 1
ATOM 766 N N . ALA B 1 28 ? -4.309 -7.016 6.699 1 98.31 28 ALA B N 1
ATOM 767 C CA . ALA B 1 28 ? -5.402 -7.43 7.574 1 98.31 28 ALA B CA 1
ATOM 768 C C . ALA B 1 28 ? -4.914 -7.625 9.008 1 98.31 28 ALA B C 1
ATOM 770 O O . ALA B 1 28 ? -5.59 -7.223 9.961 1 98.31 28 ALA B O 1
ATOM 771 N N . LYS B 1 29 ? -3.773 -8.211 9.18 1 98.31 29 LYS B N 1
ATOM 772 C CA . LYS B 1 29 ? -3.188 -8.414 10.5 1 98.31 29 LYS B CA 1
ATOM 773 C C . LYS B 1 29 ? -2.83 -7.086 11.156 1 98.31 29 LYS B C 1
ATOM 775 O O . LYS B 1 29 ? -3.049 -6.902 12.352 1 98.31 29 LYS B O 1
ATOM 780 N N . LEU B 1 30 ? -2.258 -6.211 10.367 1 98.31 30 LEU B N 1
ATOM 781 C CA . LEU B 1 30 ? -1.908 -4.891 10.891 1 98.31 30 LEU B CA 1
ATOM 782 C C . LEU B 1 30 ? -3.152 -4.148 11.359 1 98.31 30 LEU B C 1
ATOM 784 O O . LEU B 1 30 ? -3.148 -3.549 12.438 1 98.31 30 LEU B O 1
ATOM 788 N N . ARG B 1 31 ? -4.168 -4.266 10.594 1 97.94 31 ARG B N 1
ATOM 789 C CA . ARG B 1 31 ? -5.422 -3.613 10.945 1 97.94 31 ARG B CA 1
ATOM 790 C C . ARG B 1 31 ? -6.016 -4.223 12.211 1 97.94 31 ARG B C 1
ATOM 792 O O . ARG B 1 31 ? -6.449 -3.5 13.117 1 97.94 31 ARG B O 1
ATOM 799 N N . ALA B 1 32 ? -6.004 -5.508 12.336 1 97.75 32 ALA B N 1
ATOM 800 C CA . ALA B 1 32 ? -6.578 -6.242 13.461 1 97.75 32 ALA B CA 1
ATOM 801 C C . ALA B 1 32 ? -5.801 -5.973 14.75 1 97.75 32 ALA B C 1
ATOM 803 O O . ALA B 1 32 ? -6.363 -6.023 15.844 1 97.75 32 ALA B O 1
ATOM 804 N N . SER B 1 33 ? -4.523 -5.676 14.617 1 97.5 33 SER B N 1
ATOM 805 C CA . SER B 1 33 ? -3.676 -5.449 15.781 1 97.5 33 SER B CA 1
ATOM 806 C C . SER B 1 33 ? -4.043 -4.148 16.484 1 97.5 33 SER B C 1
ATOM 808 O O . SER B 1 33 ? -3.752 -3.977 17.672 1 97.5 33 SER B O 1
ATOM 810 N N . GLY B 1 34 ? -4.539 -3.205 15.758 1 96.94 34 GLY B N 1
ATOM 811 C CA . GLY B 1 34 ? -4.91 -1.923 16.328 1 96.94 34 GLY B CA 1
ATOM 812 C C . GLY B 1 34 ? -3.711 -1.062 16.688 1 96.94 34 GLY B C 1
ATOM 813 O O . GLY B 1 34 ? -3.859 -0.015 17.328 1 96.94 34 GLY B O 1
ATOM 814 N N . ALA B 1 35 ? -2.531 -1.443 16.328 1 96.44 35 ALA B N 1
ATOM 815 C CA . ALA B 1 35 ? -1.293 -0.773 16.719 1 96.44 35 ALA B CA 1
ATOM 816 C C . ALA B 1 35 ? -1.154 0.574 16.016 1 96.44 35 ALA B C 1
ATOM 818 O O . ALA B 1 35 ? -0.375 1.429 16.438 1 96.44 35 ALA B O 1
ATOM 819 N N . HIS B 1 36 ? -1.855 0.709 14.914 1 97.12 36 HIS B N 1
ATOM 820 C CA . HIS B 1 36 ? -1.798 1.945 14.141 1 97.12 36 HIS B CA 1
ATOM 821 C C . HIS B 1 36 ? -3.195 2.486 13.867 1 97.12 36 HIS B C 1
ATOM 823 O O . HIS B 1 36 ? -3.645 2.5 12.719 1 97.12 36 HIS B O 1
ATOM 829 N N . PRO B 1 37 ? -3.852 3.129 14.836 1 96.94 37 PRO B N 1
ATOM 830 C CA . PRO B 1 37 ? -5.234 3.572 14.664 1 96.94 37 PRO B CA 1
ATOM 831 C C . PRO B 1 37 ? -5.379 4.656 13.602 1 96.94 37 PRO B C 1
ATOM 833 O O . PRO B 1 37 ? -6.41 4.73 12.922 1 96.94 37 PRO B O 1
ATOM 836 N N . SER B 1 38 ? -4.352 5.5 13.469 1 96.69 38 SER B N 1
ATOM 837 C CA . SER B 1 38 ? -4.406 6.578 12.492 1 96.69 38 SER B CA 1
ATOM 838 C C . SER B 1 38 ? -4.395 6.035 11.062 1 96.69 38 SER B C 1
ATOM 840 O O . SER B 1 38 ? -4.777 6.734 10.125 1 96.69 38 SER B O 1
ATOM 842 N N . LEU B 1 39 ? -3.977 4.77 10.891 1 98.06 39 LEU B N 1
ATOM 843 C CA . LEU B 1 39 ? -3.854 4.18 9.562 1 98.06 39 LEU B CA 1
ATOM 844 C C . LEU B 1 39 ? -5.008 3.223 9.289 1 98.06 39 LEU B C 1
ATOM 846 O O . LEU B 1 39 ? -5.023 2.545 8.258 1 98.06 39 LEU B O 1
ATOM 850 N N . GLU B 1 40 ? -5.965 3.182 10.156 1 97.19 40 GLU B N 1
ATOM 851 C CA . GLU B 1 40 ? -7.066 2.234 10.008 1 97.19 40 GLU B CA 1
ATOM 852 C C . GLU B 1 40 ? -7.766 2.408 8.664 1 97.19 40 GLU B C 1
ATOM 854 O O . GLU B 1 40 ? -8.008 1.429 7.953 1 97.19 40 GLU B O 1
ATOM 859 N N . SER B 1 41 ? -8.086 3.625 8.352 1 96.69 41 SER B N 1
ATOM 860 C CA . SER B 1 41 ? -8.789 3.875 7.102 1 96.69 41 SER B CA 1
ATOM 861 C C . SER B 1 41 ? -7.922 3.523 5.898 1 96.69 41 SER B C 1
ATOM 863 O O . SER B 1 41 ? -8.43 3.059 4.875 1 96.69 41 SER B O 1
ATOM 865 N N . VAL B 1 42 ? -6.633 3.768 5.938 1 97.81 42 VAL B N 1
ATOM 866 C CA . VAL B 1 42 ? -5.695 3.434 4.867 1 97.81 42 VAL B CA 1
ATOM 867 C C . VAL B 1 42 ? -5.652 1.919 4.672 1 97.81 42 VAL B C 1
ATOM 869 O O . VAL B 1 42 ? -5.703 1.432 3.541 1 97.81 42 VAL B O 1
ATOM 872 N N . PHE B 1 43 ? -5.578 1.171 5.777 1 98.44 43 PHE B N 1
ATOM 873 C CA . PHE B 1 43 ? -5.578 -0.286 5.703 1 98.44 43 PHE B CA 1
ATOM 874 C C . PHE B 1 43 ? -6.863 -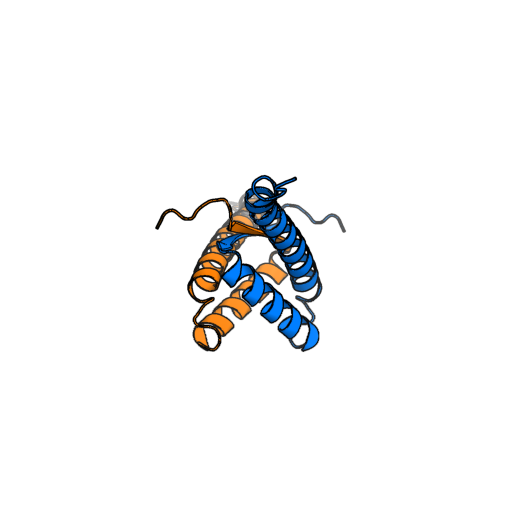0.794 5.062 1 98.44 43 PHE B C 1
ATOM 876 O O . PHE B 1 43 ? -6.828 -1.687 4.211 1 98.44 43 PHE B O 1
ATOM 883 N N . LYS B 1 44 ? -7.98 -0.244 5.523 1 97.88 44 LYS B N 1
ATOM 884 C CA . LYS B 1 44 ? -9.266 -0.667 4.973 1 97.88 44 LYS B CA 1
ATOM 885 C C . LYS B 1 44 ? -9.32 -0.44 3.465 1 97.88 44 LYS B C 1
ATOM 887 O O . LYS B 1 44 ? -9.773 -1.307 2.717 1 97.88 44 LYS B O 1
ATOM 892 N N . GLU B 1 45 ? -8.906 0.726 3.045 1 97.75 45 GLU B N 1
ATOM 893 C CA . GLU B 1 45 ? -8.883 1.041 1.62 1 97.75 45 GLU B CA 1
ATOM 894 C C . GLU B 1 45 ? -7.953 0.105 0.858 1 97.75 45 GLU B C 1
ATOM 896 O O . GLU B 1 45 ? -8.305 -0.401 -0.208 1 97.75 45 GLU B O 1
ATOM 901 N N . ALA B 1 46 ? -6.77 -0.111 1.403 1 98.56 46 ALA B N 1
ATOM 902 C CA . ALA B 1 46 ? -5.801 -1.003 0.771 1 98.56 46 ALA B CA 1
ATOM 903 C C . ALA B 1 46 ? -6.355 -2.42 0.649 1 98.56 46 ALA B C 1
ATOM 905 O O . ALA B 1 46 ? -6.195 -3.068 -0.386 1 98.56 46 ALA B O 1
ATOM 906 N N . GLU B 1 47 ? -6.996 -2.895 1.712 1 98.19 47 GLU B N 1
ATOM 907 C CA . GLU B 1 47 ? -7.605 -4.219 1.672 1 98.19 47 GLU B CA 1
ATOM 908 C C . GLU B 1 47 ? -8.625 -4.32 0.542 1 98.19 47 GLU B C 1
ATOM 910 O O . GLU B 1 47 ? -8.633 -5.297 -0.212 1 98.19 47 GLU B O 1
ATOM 915 N N . GLY B 1 48 ? -9.5 -3.332 0.497 1 97.88 48 GLY B N 1
ATOM 916 C CA . GLY B 1 48 ? -10.492 -3.328 -0.562 1 97.88 48 GLY B CA 1
ATOM 917 C C . GLY B 1 48 ? -9.891 -3.344 -1.952 1 97.88 48 GLY B C 1
ATOM 918 O O . GLY B 1 48 ? -10.344 -4.086 -2.826 1 97.88 48 GLY B O 1
ATOM 919 N N . GLU B 1 49 ? -8.898 -2.455 -2.145 1 98 49 GLU B N 1
ATOM 920 C CA . GLU B 1 49 ? -8.219 -2.379 -3.434 1 98 49 GLU B CA 1
ATOM 921 C C . GLU B 1 49 ? -7.574 -3.713 -3.799 1 98 49 GLU B C 1
ATOM 923 O O . GLU B 1 49 ? -7.711 -4.188 -4.93 1 98 49 GLU B O 1
ATOM 928 N N . LEU B 1 50 ? -6.848 -4.328 -2.877 1 98.31 50 LEU B N 1
ATOM 929 C CA . LEU B 1 50 ? -6.156 -5.586 -3.127 1 98.31 50 LEU B CA 1
ATOM 930 C C . LEU B 1 50 ? -7.148 -6.711 -3.393 1 98.31 50 LEU B C 1
ATOM 932 O O . LEU B 1 50 ? -6.957 -7.512 -4.309 1 98.31 50 LEU B O 1
ATOM 936 N N . GLU B 1 51 ? -8.172 -6.797 -2.6 1 98.06 51 GLU B N 1
ATOM 937 C CA . GLU B 1 51 ? -9.188 -7.828 -2.805 1 98.06 51 GLU B CA 1
ATOM 938 C C . GLU B 1 51 ? -9.789 -7.738 -4.203 1 98.06 51 GLU B C 1
ATOM 940 O O . GLU B 1 51 ? -9.922 -8.75 -4.891 1 98.06 51 GLU B O 1
ATOM 945 N N . MET B 1 52 ? -10.203 -6.535 -4.578 1 97.25 52 MET B N 1
ATOM 946 C CA . MET B 1 52 ? -10.797 -6.336 -5.895 1 97.25 52 MET B CA 1
ATOM 947 C C . MET B 1 52 ? -9.812 -6.699 -7 1 97.25 52 MET B C 1
ATOM 949 O O . MET B 1 52 ? -10.172 -7.387 -7.957 1 97.25 52 MET B O 1
ATOM 953 N N . SER B 1 53 ? -8.578 -6.25 -6.895 1 97.25 53 SER B N 1
ATOM 954 C CA . SER B 1 53 ? -7.566 -6.52 -7.914 1 97.25 53 SER B CA 1
ATOM 955 C C . SER B 1 53 ? -7.254 -8.008 -8 1 97.25 53 SER B C 1
ATOM 957 O O . SER B 1 53 ? -7.117 -8.555 -9.102 1 97.25 53 SER B O 1
ATOM 959 N N . ILE B 1 54 ? -7.113 -8.664 -6.914 1 96.94 54 ILE B N 1
ATOM 960 C CA . ILE B 1 54 ? -6.848 -10.102 -6.867 1 96.94 54 ILE B CA 1
ATOM 961 C C . ILE B 1 54 ? -8.008 -10.859 -7.504 1 96.94 54 ILE B C 1
ATOM 963 O O . ILE B 1 54 ? -7.797 -11.773 -8.305 1 96.94 54 ILE B O 1
ATOM 967 N N . GLU B 1 55 ? -9.203 -10.531 -7.176 1 95.38 55 GLU B N 1
ATOM 968 C CA . GLU B 1 55 ? -10.375 -11.164 -7.77 1 95.38 55 GLU B CA 1
ATOM 969 C C . GLU B 1 55 ? -10.367 -11.031 -9.289 1 95.38 55 GLU B C 1
ATOM 971 O O . GLU B 1 55 ? -10.68 -11.984 -10.008 1 95.38 55 GLU B O 1
ATOM 976 N N . PHE B 1 56 ? -10.102 -9.812 -9.742 1 95.25 56 PHE B N 1
ATOM 977 C CA . PHE B 1 56 ? -10.031 -9.555 -11.172 1 95.25 56 PHE B CA 1
ATOM 978 C C . PHE B 1 56 ? -9 -10.453 -11.836 1 95.25 56 PHE B C 1
ATOM 980 O O . PHE B 1 56 ? -9.289 -11.094 -12.852 1 95.25 56 PHE B O 1
ATOM 987 N N . VAL B 1 57 ? -7.816 -10.508 -11.297 1 94.88 57 VAL B N 1
ATOM 988 C CA . VAL B 1 57 ? -6.723 -11.305 -11.836 1 94.88 57 VAL B CA 1
ATOM 989 C C . VAL B 1 57 ? -7.117 -12.781 -11.836 1 94.88 57 VAL B C 1
ATOM 991 O O . VAL B 1 57 ? -6.855 -13.5 -12.805 1 94.88 57 VAL B O 1
ATOM 994 N N . GLU B 1 58 ? -7.715 -13.227 -10.773 1 93.31 58 GLU B N 1
ATOM 995 C CA . GLU B 1 58 ? -8.141 -14.625 -10.68 1 93.31 58 GLU B CA 1
ATOM 996 C C . GLU B 1 58 ? -9.164 -14.961 -11.766 1 93.31 58 GLU B C 1
ATOM 998 O O . GLU B 1 58 ? -9.125 -16.047 -12.344 1 93.31 58 GLU B O 1
ATOM 1003 N N . GLN B 1 59 ? -10.047 -14.07 -12.008 1 91.31 59 GLN B N 1
ATOM 1004 C CA . GLN B 1 59 ? -11.031 -14.266 -13.062 1 91.31 59 GLN B CA 1
ATOM 1005 C C . GLN B 1 59 ? -10.367 -14.352 -14.438 1 91.31 59 GLN B C 1
ATOM 1007 O O . GLN B 1 59 ? -10.742 -15.18 -15.266 1 91.31 59 GLN B O 1
ATOM 1012 N N . MET B 1 60 ? -9.383 -13.5 -14.602 1 89.31 60 MET B N 1
ATOM 1013 C CA . MET B 1 60 ? -8.648 -13.492 -15.867 1 89.31 60 MET B CA 1
ATOM 1014 C C . MET B 1 60 ? -7.883 -14.797 -16.062 1 89.31 60 MET B C 1
ATOM 1016 O O . MET B 1 60 ? -7.828 -15.328 -17.172 1 89.31 60 MET B O 1
ATOM 1020 N N . LEU B 1 61 ? -7.332 -15.258 -15.023 1 86.5 61 LEU B N 1
ATOM 1021 C CA . LEU B 1 61 ? -6.531 -16.469 -15.078 1 86.5 61 LEU B CA 1
ATOM 1022 C C . LEU B 1 61 ? -7.414 -17.703 -15.258 1 86.5 61 LEU B C 1
ATOM 1024 O O . LEU B 1 61 ? -7.008 -18.672 -15.89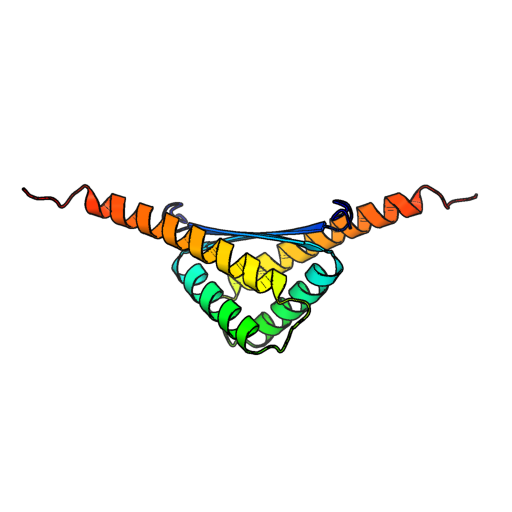8 1 86.5 61 LEU B O 1
ATOM 1028 N N . ALA B 1 62 ? -8.555 -17.656 -14.594 1 83.81 62 ALA B N 1
ATOM 1029 C CA . ALA B 1 62 ? -9.5 -18.75 -14.734 1 83.81 62 ALA B CA 1
ATOM 1030 C C . ALA B 1 62 ? -10.094 -18.781 -16.141 1 83.81 62 ALA B C 1
ATOM 1032 O O . ALA B 1 62 ? -10.375 -19.859 -16.688 1 83.81 62 ALA B O 1
ATOM 1033 N N . GLY B 1 63 ? -10.641 -17.594 -16.578 1 72.69 63 GLY B N 1
ATOM 1034 C CA . GLY B 1 63 ? -11.188 -17.562 -17.922 1 72.69 63 GLY B CA 1
ATOM 1035 C C . GLY B 1 63 ? -10.188 -17.984 -18.984 1 72.69 63 GLY B C 1
ATOM 1036 O O . GLY B 1 63 ? -10.57 -18.531 -20.031 1 72.69 63 GLY B O 1
ATOM 1037 N N . GLU B 1 64 ? -8.961 -17.641 -18.75 1 59.88 64 GLU B N 1
ATOM 1038 C CA . GLU B 1 64 ? -8.016 -18.234 -19.703 1 59.88 64 GLU B CA 1
ATOM 1039 C C . GLU B 1 64 ? -8.023 -19.75 -19.609 1 59.88 64 GLU B C 1
ATOM 1041 O O . GLU B 1 64 ? -7.812 -20.438 -20.625 1 59.88 64 GLU B O 1
ATOM 1046 N N . GLY B 1 65 ? -8.211 -20.344 -18.375 1 51.94 65 GLY B N 1
ATOM 1047 C CA . GLY B 1 65 ? -8.352 -21.781 -18.25 1 51.94 65 GLY B CA 1
ATOM 1048 C C . GLY B 1 65 ? -9.742 -22.281 -18.609 1 51.94 65 GLY B C 1
ATOM 1049 O O . GLY B 1 65 ? -9.977 -23.484 -18.703 1 51.94 65 GLY B O 1
ATOM 1050 N N . GLY B 1 66 ? -10.742 -21.5 -18.281 1 49.34 66 GLY B N 1
ATOM 1051 C CA . GLY B 1 66 ? -12.109 -21.984 -18.422 1 49.34 66 GLY B CA 1
ATOM 1052 C C . GLY B 1 66 ? -12.539 -22.172 -19.859 1 49.34 66 GLY B C 1
ATOM 1053 O O . GLY B 1 66 ? -13.617 -22.688 -20.125 1 49.34 66 GLY B O 1
ATOM 1054 N N . LEU B 1 67 ? -12.062 -21.312 -20.672 1 49.72 67 LEU B N 1
ATOM 1055 C CA . LEU B 1 67 ? -12.648 -21.547 -21.984 1 49.72 67 LEU B CA 1
ATOM 1056 C C . LEU B 1 67 ? -12.203 -22.906 -22.547 1 49.72 67 LEU B C 1
ATOM 1058 O O . LEU B 1 67 ? -12.648 -23.297 -23.625 1 49.72 67 LEU B O 1
ATOM 1062 N N . GLY B 1 68 ? -11.016 -23.438 -22.219 1 42.38 68 GLY B N 1
ATOM 1063 C CA . GLY B 1 68 ? -10.734 -24.672 -22.938 1 42.38 68 GLY B CA 1
ATOM 1064 C C . GLY B 1 68 ? -11.57 -25.844 -22.453 1 42.38 68 GLY B C 1
ATOM 1065 O O . GLY B 1 68 ? -11.617 -26.891 -23.109 1 42.38 68 GLY B O 1
ATOM 1066 N N . ARG B 1 69 ? -11.766 -26.016 -21 1 45.19 69 ARG B N 1
ATOM 1067 C CA . ARG B 1 69 ? -12.094 -27.406 -20.688 1 45.19 69 ARG B CA 1
ATOM 1068 C C . ARG B 1 69 ? -13.578 -27.672 -20.906 1 45.19 69 ARG B C 1
ATOM 1070 O O . ARG B 1 69 ? -14.078 -28.75 -20.562 1 45.19 69 ARG B O 1
ATOM 1077 N N . LYS B 1 70 ? -14.469 -26.812 -21.016 1 42.16 70 LYS B N 1
ATOM 1078 C CA . LYS B 1 70 ? -15.688 -27.609 -20.953 1 42.16 70 LYS B CA 1
ATOM 1079 C C . LYS B 1 70 ? -15.797 -28.562 -22.141 1 42.16 70 LYS B C 1
ATOM 1081 O O . LYS B 1 70 ? -15.961 -28.125 -23.281 1 42.16 70 LYS B O 1
ATOM 1086 N N . PRO B 1 71 ? -14.922 -29.625 -22.156 1 41.94 71 PRO B N 1
ATOM 1087 C CA . PRO B 1 71 ? -15.328 -30.625 -23.141 1 41.94 71 PRO B CA 1
ATOM 1088 C C . PRO B 1 71 ? -16.75 -31.125 -22.922 1 41.94 71 PRO B C 1
ATOM 1090 O O . PRO B 1 71 ? -17.078 -31.594 -21.828 1 41.94 71 PRO B O 1
ATOM 1093 N N . HIS B 1 72 ? -17.891 -30.375 -23.031 1 29.8 72 HIS B N 1
ATOM 1094 C CA . HIS B 1 72 ? -19 -31.312 -23.188 1 29.8 72 HIS B CA 1
ATOM 1095 C C . HIS B 1 72 ? -18.781 -32.219 -24.391 1 29.8 72 HIS B C 1
ATOM 1097 O O . HIS B 1 72 ? -18.203 -31.812 -25.406 1 29.8 72 HIS B O 1
#

Foldseek 3Di:
DPPPPVPDDDDDDDDPLVVLVVVLVVLVVVLVVCPCVVCNVVSVVSNVVSVVVSVVVVVVVVVVVPVPPPPD/DPPPPVPDDDDDDDDPLVVLVVVLVVLVVVLVVCPCVVCN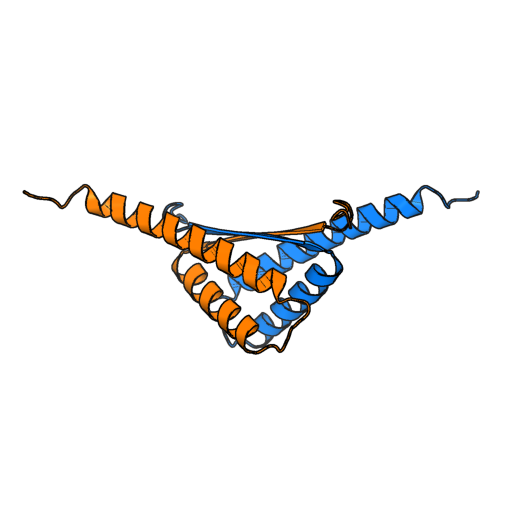VVSVVSNVVSVVVSVVVVVVVVVVVPVPPPPD